Protein AF-A0A3B9ABI8-F1 (afdb_monomer_lite)

Structure (mmCIF, N/CA/C/O backbone):
data_AF-A0A3B9ABI8-F1
#
_entry.id   AF-A0A3B9ABI8-F1
#
loop_
_atom_site.group_PDB
_atom_site.id
_atom_site.type_symbol
_atom_site.label_atom_id
_atom_site.label_alt_id
_atom_site.label_comp_id
_atom_site.label_asym_id
_atom_site.label_entity_id
_atom_site.label_seq_id
_atom_site.pdbx_PDB_ins_code
_atom_site.Cartn_x
_atom_site.Cartn_y
_atom_site.Cartn_z
_atom_site.occupancy
_atom_site.B_iso_or_equiv
_atom_site.auth_seq_id
_atom_site.auth_comp_id
_atom_site.auth_asym_id
_atom_site.auth_atom_id
_atom_site.pdbx_PDB_model_num
ATOM 1 N N . THR A 1 1 ? 1.074 13.419 -1.168 1.00 77.25 1 THR A N 1
ATOM 2 C CA . THR A 1 1 ? 1.194 12.117 -1.860 1.00 77.25 1 THR A CA 1
ATOM 3 C C . THR A 1 1 ? 1.192 10.995 -0.834 1.00 77.25 1 THR A C 1
ATOM 5 O O . THR A 1 1 ? 0.110 10.540 -0.499 1.00 77.25 1 THR A O 1
ATOM 8 N N . PHE A 1 2 ? 2.333 10.620 -0.243 1.00 88.00 2 PHE A N 1
ATOM 9 C CA . PHE A 1 2 ? 2.425 9.533 0.739 1.00 88.00 2 PHE A CA 1
ATOM 10 C C . PHE A 1 2 ? 1.840 9.896 2.113 1.00 88.00 2 PHE A C 1
ATOM 12 O O . PHE A 1 2 ? 0.910 9.240 2.566 1.00 88.00 2 PHE A O 1
ATOM 19 N N . GLY A 1 3 ? 2.329 10.963 2.758 1.00 93.06 3 GLY A N 1
ATOM 20 C CA . GLY A 1 3 ? 1.929 11.304 4.133 1.00 93.06 3 GLY A CA 1
ATOM 21 C C . GLY A 1 3 ? 0.430 11.577 4.291 1.00 93.06 3 GLY A C 1
ATOM 22 O O . GLY A 1 3 ? -0.191 11.095 5.230 1.00 93.06 3 GLY A O 1
ATOM 23 N N . THR A 1 4 ? -0.174 12.270 3.322 1.00 94.25 4 THR A N 1
ATOM 24 C CA . THR A 1 4 ? -1.624 12.519 3.279 1.00 94.25 4 THR A CA 1
ATOM 25 C C . THR A 1 4 ? -2.428 11.229 3.120 1.00 94.25 4 THR A C 1
ATOM 27 O O . THR A 1 4 ? -3.406 11.026 3.833 1.00 94.25 4 THR A O 1
ATOM 30 N N . PHE A 1 5 ? -1.999 10.332 2.225 1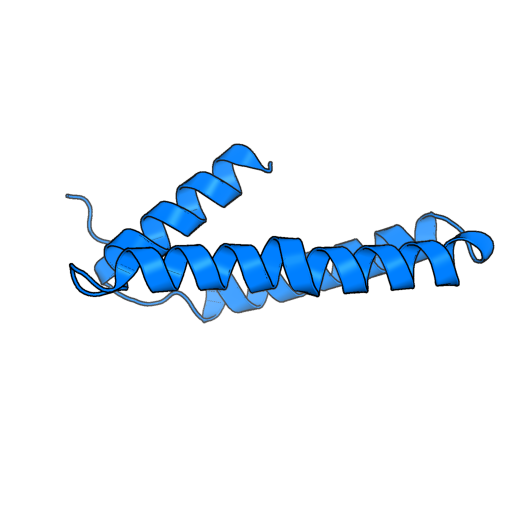.00 91.69 5 PHE A N 1
ATOM 31 C CA . PHE A 1 5 ? -2.640 9.030 2.031 1.00 91.69 5 PHE A CA 1
ATOM 32 C C . PHE A 1 5 ? -2.501 8.141 3.273 1.00 91.69 5 PHE A C 1
ATOM 34 O O . PHE A 1 5 ? -3.468 7.515 3.705 1.00 91.69 5 PHE A O 1
ATOM 41 N N . HIS A 1 6 ? -1.316 8.124 3.882 1.00 94.56 6 HIS A N 1
ATOM 42 C CA . HIS A 1 6 ? -1.042 7.374 5.098 1.00 94.56 6 HIS A CA 1
ATOM 43 C C . HIS A 1 6 ? -1.898 7.873 6.267 1.00 94.56 6 HIS A C 1
ATOM 45 O O . HIS A 1 6 ? -2.615 7.083 6.872 1.00 94.56 6 HIS A O 1
ATOM 51 N N . ALA A 1 7 ? -1.905 9.182 6.536 1.00 95.56 7 ALA A N 1
ATOM 52 C CA . ALA A 1 7 ? -2.709 9.770 7.607 1.00 95.56 7 ALA A CA 1
ATOM 53 C C . ALA A 1 7 ? -4.208 9.476 7.428 1.00 95.56 7 ALA A C 1
ATOM 55 O O . ALA A 1 7 ? -4.865 9.049 8.376 1.00 95.56 7 ALA A O 1
ATOM 56 N N . ALA A 1 8 ? -4.731 9.616 6.205 1.00 94.19 8 ALA A N 1
ATOM 57 C CA . ALA A 1 8 ? -6.116 9.269 5.889 1.00 94.19 8 ALA A CA 1
ATOM 58 C C . ALA A 1 8 ? -6.408 7.770 6.091 1.00 94.19 8 ALA A C 1
ATOM 60 O O . ALA A 1 8 ? -7.467 7.413 6.605 1.00 94.19 8 ALA A O 1
ATOM 61 N N . SER A 1 9 ? -5.466 6.888 5.743 1.00 94.81 9 SER A N 1
ATOM 62 C CA . SER A 1 9 ? -5.599 5.438 5.950 1.00 94.81 9 SER A CA 1
ATOM 63 C C . SER A 1 9 ? -5.644 5.083 7.438 1.00 94.81 9 SER A C 1
ATOM 65 O O . SER A 1 9 ? -6.500 4.313 7.869 1.00 94.81 9 SER A O 1
ATOM 67 N N . ILE A 1 10 ? -4.764 5.683 8.244 1.00 96.19 10 ILE A N 1
ATOM 68 C CA . ILE A 1 10 ? -4.739 5.476 9.695 1.00 96.19 10 ILE A CA 1
ATOM 69 C C . ILE A 1 10 ? -6.016 6.018 10.348 1.00 96.19 10 ILE A C 1
ATOM 71 O O . ILE A 1 10 ? -6.602 5.334 11.189 1.00 96.19 10 ILE A O 1
ATOM 75 N N . ASP A 1 11 ? -6.498 7.195 9.935 1.00 94.81 11 ASP A N 1
ATOM 76 C CA . ASP A 1 11 ? -7.766 7.742 10.432 1.00 94.81 11 ASP A CA 1
ATOM 77 C C . ASP A 1 11 ? -8.966 6.865 10.037 1.00 94.81 11 ASP A C 1
ATOM 79 O O . ASP A 1 11 ? -9.847 6.601 10.855 1.00 94.81 11 ASP A O 1
ATOM 83 N N . THR A 1 12 ? -8.958 6.321 8.819 1.00 94.19 12 THR A N 1
ATOM 84 C CA . THR A 1 12 ? -9.964 5.360 8.343 1.00 94.19 12 THR A CA 1
ATOM 85 C C . THR A 1 12 ? -9.989 4.109 9.223 1.00 94.19 12 THR A C 1
ATOM 87 O O . THR A 1 12 ? -11.050 3.706 9.698 1.00 94.19 12 THR A O 1
ATOM 90 N N . ILE A 1 13 ? -8.825 3.523 9.525 1.00 95.62 13 ILE A N 1
ATOM 91 C CA . ILE A 1 13 ? -8.717 2.367 10.431 1.00 95.62 13 ILE A CA 1
ATOM 92 C C . ILE A 1 13 ? -9.237 2.729 11.823 1.00 95.62 13 ILE A C 1
ATOM 94 O O . ILE A 1 13 ? -10.014 1.977 12.412 1.00 95.62 13 ILE A O 1
ATOM 98 N N . ARG A 1 14 ? -8.865 3.904 12.339 1.00 95.06 14 ARG A N 1
ATOM 99 C CA . ARG A 1 14 ? -9.323 4.398 13.641 1.00 95.06 14 ARG A CA 1
ATOM 100 C C . ARG A 1 14 ? -10.852 4.503 13.712 1.00 95.06 14 ARG A C 1
ATOM 102 O O . ARG A 1 14 ? -11.421 4.149 14.741 1.00 95.06 14 ARG A O 1
ATOM 109 N N . ARG A 1 15 ? -11.515 4.958 12.644 1.00 93.00 15 ARG A N 1
ATOM 110 C CA . ARG A 1 15 ? -12.981 5.127 12.585 1.00 93.00 15 ARG A CA 1
ATOM 111 C C . ARG A 1 15 ? -13.745 3.824 12.332 1.00 93.00 15 ARG A C 1
ATOM 113 O O . ARG A 1 15 ? -14.834 3.640 12.872 1.00 93.00 15 ARG A O 1
ATOM 120 N N . LEU A 1 16 ? -13.208 2.923 11.508 1.00 92.62 16 LEU A N 1
ATOM 121 C CA . LEU A 1 16 ? -13.913 1.699 11.106 1.00 92.62 16 LEU A CA 1
ATOM 122 C C . LEU A 1 16 ? -13.765 0.551 12.109 1.00 92.62 16 LEU A C 1
ATOM 124 O O . LEU A 1 16 ? -14.673 -0.278 12.228 1.00 92.62 16 LEU A O 1
ATOM 128 N N . PHE A 1 17 ? -12.650 0.493 12.837 1.00 92.62 17 PHE A N 1
ATOM 129 C CA . PHE A 1 17 ? -12.377 -0.572 13.800 1.00 92.62 17 PHE A CA 1
ATOM 130 C C . PHE A 1 17 ? -12.838 -0.193 15.208 1.00 92.62 17 PHE A C 1
ATOM 132 O O . PHE A 1 17 ? -12.767 0.963 15.624 1.00 92.62 17 PHE A O 1
ATOM 139 N N . LYS A 1 18 ? -13.285 -1.196 15.973 1.00 90.19 18 LYS A N 1
ATOM 140 C CA . LYS A 1 18 ? -13.668 -1.012 17.378 1.00 90.19 18 LYS A CA 1
ATOM 141 C C . LYS A 1 18 ? -12.443 -0.616 18.217 1.00 90.19 18 LYS A C 1
ATOM 143 O O . LYS A 1 18 ? -11.340 -1.110 17.930 1.00 90.19 18 LYS A O 1
ATOM 148 N N . PRO A 1 19 ? -12.619 0.188 19.283 1.00 89.81 19 PRO A N 1
ATOM 149 C CA . PRO A 1 19 ? -11.563 0.430 20.262 1.00 89.81 19 PRO A CA 1
ATOM 150 C C . PRO A 1 19 ? -10.920 -0.890 20.716 1.00 89.81 19 PRO A C 1
ATOM 152 O O . PRO A 1 19 ? -11.614 -1.886 20.911 1.00 89.81 19 PRO A O 1
ATOM 155 N N . GLY A 1 20 ? -9.590 -0.922 20.803 1.00 91.56 20 GLY A N 1
ATOM 156 C CA . GLY A 1 20 ? -8.817 -2.129 21.134 1.00 91.56 20 GLY A CA 1
ATOM 157 C C . GLY A 1 20 ? -8.420 -3.016 19.944 1.00 91.56 20 GLY A C 1
ATOM 158 O O . GLY A 1 20 ? -7.458 -3.764 20.059 1.00 91.56 20 GLY A O 1
ATOM 159 N N . THR A 1 21 ? -9.067 -2.897 18.775 1.00 95.38 21 THR A N 1
ATOM 160 C CA . THR A 1 21 ? -8.692 -3.664 17.555 1.00 95.38 21 THR A CA 1
ATOM 161 C C . THR A 1 21 ? -7.931 -2.845 16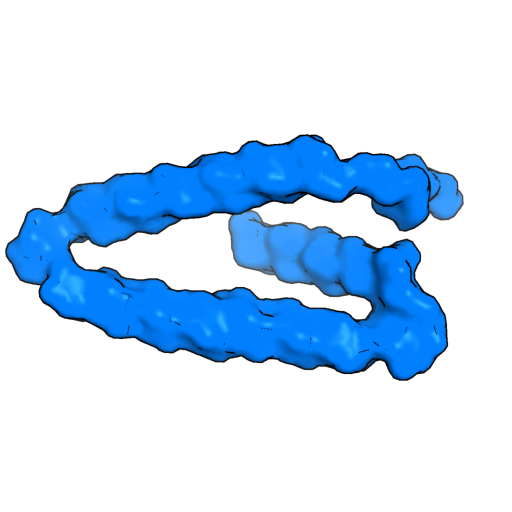.507 1.00 95.38 21 THR A C 1
ATOM 163 O O . THR A 1 21 ? -7.394 -3.393 15.545 1.00 95.38 21 THR A O 1
ATOM 166 N N . GLN A 1 22 ? -7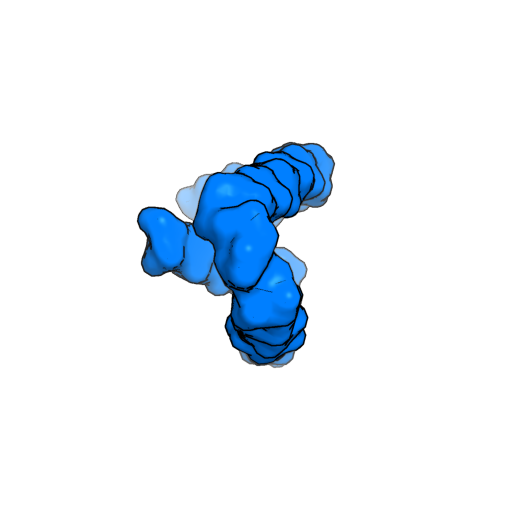.829 -1.529 16.711 1.00 95.94 22 GLN A N 1
ATOM 167 C CA . GLN A 1 22 ? -7.194 -0.591 15.778 1.00 95.94 22 GLN A CA 1
ATOM 168 C C . GLN A 1 22 ? -5.708 -0.898 15.543 1.00 95.94 22 GLN A C 1
ATOM 170 O O . GLN A 1 22 ? -5.248 -0.785 14.412 1.00 95.94 22 GLN A O 1
ATOM 175 N N . GLY A 1 23 ? -4.974 -1.343 16.573 1.00 95.75 23 GLY A N 1
ATOM 176 C CA . GLY A 1 23 ? -3.566 -1.737 16.432 1.00 95.75 23 GLY A CA 1
ATOM 177 C C . GLY A 1 23 ? -3.377 -2.895 15.449 1.00 95.75 23 GLY A C 1
ATOM 178 O O . GLY A 1 23 ? -2.505 -2.834 14.586 1.00 95.75 23 GLY A O 1
ATOM 179 N N . GLY A 1 24 ? -4.258 -3.902 15.499 1.00 96.88 24 GLY A N 1
ATOM 180 C CA . GLY A 1 24 ? -4.274 -4.994 14.522 1.00 96.88 24 GLY A CA 1
ATOM 181 C C . GLY A 1 24 ? -4.610 -4.512 13.108 1.00 96.88 24 GLY A C 1
ATOM 182 O O . GLY A 1 24 ? -3.966 -4.927 12.148 1.00 96.88 24 GLY A O 1
ATOM 183 N N . GLY A 1 25 ? -5.558 -3.578 12.978 1.00 96.25 25 GLY A N 1
ATOM 184 C CA . GLY A 1 25 ? -5.888 -2.946 11.696 1.00 96.25 25 GLY A CA 1
ATOM 185 C C . GLY A 1 25 ? -4.715 -2.166 11.089 1.00 96.25 25 GLY A C 1
ATOM 186 O O . GLY A 1 25 ? -4.437 -2.301 9.899 1.00 96.25 25 GLY A O 1
ATOM 187 N N . GLN A 1 26 ? -3.982 -1.397 11.901 1.00 97.00 26 GLN A N 1
ATOM 188 C CA . GLN A 1 26 ? -2.788 -0.665 11.460 1.00 97.00 26 GLN A CA 1
ATOM 189 C C . GLN A 1 26 ? -1.650 -1.615 11.071 1.00 97.00 26 GLN A C 1
ATOM 191 O O . GLN A 1 26 ? -1.009 -1.407 10.040 1.00 97.00 26 GLN A O 1
ATOM 196 N N . ALA A 1 27 ? -1.440 -2.684 11.846 1.00 96.88 27 ALA A N 1
ATOM 197 C CA . ALA A 1 27 ? -0.459 -3.717 11.530 1.00 96.88 27 ALA A CA 1
ATOM 198 C C . ALA A 1 27 ? -0.781 -4.412 10.198 1.00 96.88 27 ALA A C 1
ATOM 200 O O . ALA A 1 27 ? 0.105 -4.565 9.358 1.00 96.88 27 ALA A O 1
ATOM 201 N N . LEU A 1 28 ? -2.052 -4.761 9.961 1.00 96.88 28 LEU A N 1
ATOM 202 C CA . LEU A 1 28 ? -2.497 -5.350 8.697 1.00 96.88 28 LEU A CA 1
ATOM 203 C C . LEU A 1 28 ? -2.294 -4.391 7.519 1.00 96.88 28 LEU A C 1
ATOM 205 O O . LEU A 1 28 ? -1.753 -4.794 6.492 1.00 96.88 28 LEU A O 1
ATOM 209 N N . TYR A 1 29 ? -2.679 -3.120 7.668 1.00 95.88 29 TYR A N 1
ATOM 210 C CA . TYR A 1 29 ? -2.457 -2.099 6.642 1.00 95.88 29 TYR A CA 1
ATOM 211 C C . TYR A 1 29 ? -0.975 -1.976 6.275 1.00 95.88 29 TYR A C 1
ATOM 213 O O . TYR A 1 29 ? -0.643 -1.958 5.088 1.00 95.88 29 TYR A O 1
ATOM 221 N N . GLY A 1 30 ? -0.086 -1.946 7.271 1.00 96.25 30 GLY A N 1
ATOM 222 C CA . GLY A 1 30 ? 1.355 -1.891 7.043 1.00 96.25 30 GLY A CA 1
ATOM 223 C C . GLY A 1 30 ? 1.891 -3.148 6.355 1.00 96.25 30 GLY A C 1
ATOM 224 O O . GLY A 1 30 ? 2.614 -3.046 5.362 1.00 96.25 30 GLY A O 1
ATOM 225 N N . ALA A 1 31 ? 1.493 -4.330 6.834 1.00 97.38 31 ALA A N 1
ATOM 226 C CA . ALA A 1 31 ? 1.921 -5.614 6.286 1.00 97.38 31 ALA A CA 1
ATOM 227 C C . ALA A 1 31 ? 1.489 -5.801 4.826 1.00 97.38 31 ALA A C 1
ATOM 229 O O . ALA A 1 31 ? 2.283 -6.251 4.003 1.00 97.38 31 ALA A O 1
ATOM 230 N N . VAL A 1 32 ? 0.256 -5.422 4.483 1.00 96.69 32 VAL A N 1
ATOM 231 C CA . VAL A 1 32 ? -0.257 -5.540 3.114 1.00 96.69 32 VAL A CA 1
ATOM 232 C C . VAL A 1 32 ? 0.333 -4.460 2.210 1.00 96.69 32 VAL A C 1
ATOM 234 O O . VAL A 1 32 ? 0.831 -4.786 1.136 1.00 96.69 32 VAL A O 1
ATOM 237 N N . SER A 1 33 ? 0.316 -3.192 2.630 1.00 94.38 33 SER A N 1
ATOM 238 C CA . SER A 1 33 ? 0.709 -2.071 1.761 1.00 94.38 33 SER A CA 1
ATOM 239 C C . SER A 1 33 ? 2.220 -2.004 1.551 1.00 94.38 33 SER A C 1
ATOM 241 O O . SER A 1 33 ? 2.684 -1.916 0.418 1.00 94.38 33 SER A O 1
ATOM 243 N N . PHE A 1 34 ? 2.995 -2.058 2.637 1.00 92.50 34 PHE A N 1
ATOM 244 C CA . PHE A 1 34 ? 4.451 -1.895 2.586 1.00 92.50 34 PHE A CA 1
ATOM 245 C C . PHE A 1 34 ? 5.187 -3.226 2.531 1.00 92.50 34 PHE A C 1
ATOM 247 O O . PHE A 1 34 ? 6.194 -3.324 1.841 1.00 92.50 34 PHE A O 1
ATOM 254 N N . GLY A 1 35 ? 4.679 -4.250 3.220 1.00 96.50 35 GLY A N 1
ATOM 255 C CA . GLY A 1 35 ? 5.268 -5.586 3.194 1.00 96.50 35 GLY A CA 1
ATOM 256 C C . GLY A 1 35 ? 5.017 -6.281 1.860 1.00 96.50 35 GLY A C 1
ATOM 257 O O . GLY A 1 35 ? 5.847 -6.236 0.956 1.00 96.50 35 GLY A O 1
ATOM 258 N N . ILE A 1 36 ? 3.856 -6.920 1.725 1.00 97.62 36 ILE A N 1
ATOM 259 C CA . ILE A 1 36 ? 3.509 -7.727 0.548 1.00 97.62 36 ILE A CA 1
ATOM 260 C C . ILE A 1 36 ? 3.493 -6.857 -0.714 1.00 97.62 36 ILE A C 1
ATOM 262 O O . ILE A 1 36 ? 4.136 -7.203 -1.702 1.00 97.62 36 ILE A O 1
ATOM 266 N N . GLY A 1 37 ? 2.805 -5.713 -0.673 1.00 95.44 37 GLY A N 1
ATOM 267 C CA . GLY A 1 37 ? 2.723 -4.783 -1.798 1.00 95.44 37 GLY A CA 1
ATOM 268 C C . GLY A 1 37 ? 4.091 -4.262 -2.226 1.00 95.44 37 GLY A C 1
ATOM 269 O O . GLY A 1 37 ? 4.412 -4.291 -3.414 1.00 95.44 37 GLY A O 1
ATOM 270 N N . GLY A 1 38 ? 4.932 -3.865 -1.267 1.00 95.50 38 GLY A N 1
ATOM 271 C CA . GLY A 1 38 ? 6.295 -3.418 -1.546 1.00 95.50 38 GLY A CA 1
ATOM 272 C C . GLY A 1 38 ? 7.158 -4.523 -2.152 1.00 95.50 38 GLY A C 1
ATOM 273 O O . GLY A 1 38 ? 7.828 -4.289 -3.157 1.00 95.50 38 GLY A O 1
ATOM 274 N N . ALA A 1 39 ? 7.105 -5.738 -1.601 1.00 98.00 39 ALA A N 1
ATOM 275 C CA . ALA A 1 39 ? 7.875 -6.878 -2.093 1.00 98.00 39 ALA A CA 1
ATOM 276 C C . ALA A 1 39 ? 7.461 -7.289 -3.514 1.00 98.00 39 ALA A C 1
ATOM 278 O O . ALA A 1 39 ? 8.311 -7.395 -4.399 1.00 98.00 39 ALA A O 1
ATOM 279 N N . VAL A 1 40 ? 6.158 -7.466 -3.752 1.00 97.75 40 VAL A N 1
ATOM 280 C CA . VAL A 1 40 ? 5.616 -7.835 -5.068 1.00 97.75 40 VAL A CA 1
ATOM 281 C C . VAL A 1 40 ? 5.894 -6.736 -6.090 1.00 97.75 40 VAL A C 1
ATOM 283 O O . VAL A 1 40 ? 6.385 -7.026 -7.179 1.00 97.75 40 VAL A O 1
ATOM 286 N N . GLY A 1 41 ? 5.645 -5.473 -5.735 1.00 96.12 41 GLY A N 1
ATOM 287 C CA . GLY A 1 41 ? 5.914 -4.332 -6.607 1.00 96.12 41 GLY A CA 1
ATOM 288 C C . GLY A 1 41 ? 7.389 -4.233 -6.990 1.00 96.12 41 GLY A C 1
ATOM 289 O O . GLY A 1 41 ? 7.705 -4.109 -8.170 1.00 96.12 41 GLY A O 1
ATOM 290 N N . SER A 1 42 ? 8.292 -4.368 -6.017 1.00 96.56 42 SER A N 1
ATOM 291 C CA . SER A 1 42 ? 9.741 -4.306 -6.249 1.00 96.56 42 SER A CA 1
ATOM 292 C C . SER A 1 42 ? 10.233 -5.470 -7.107 1.00 96.56 42 SER A C 1
ATOM 294 O O . SER A 1 42 ? 11.023 -5.266 -8.028 1.00 96.56 42 SER A O 1
ATOM 296 N N . TYR A 1 43 ? 9.733 -6.684 -6.853 1.00 98.00 43 TYR A N 1
ATOM 297 C CA . TYR A 1 43 ? 10.057 -7.862 -7.652 1.00 98.00 43 TYR A CA 1
ATOM 298 C C . TYR A 1 43 ? 9.617 -7.696 -9.111 1.00 98.00 43 TYR A C 1
ATOM 300 O O . TYR A 1 43 ? 10.425 -7.885 -10.019 1.00 98.00 43 TYR A O 1
ATOM 308 N N . LEU A 1 44 ? 8.360 -7.303 -9.348 1.00 97.25 44 LEU A N 1
ATOM 309 C CA . LEU A 1 44 ? 7.828 -7.117 -10.699 1.00 97.25 44 LEU A CA 1
ATOM 310 C C . LEU A 1 44 ? 8.525 -5.960 -11.423 1.00 97.25 44 LEU A C 1
ATOM 312 O O . LEU A 1 44 ? 8.920 -6.117 -12.577 1.00 97.25 44 LEU A O 1
ATOM 316 N N . ALA A 1 45 ? 8.732 -4.829 -10.744 1.00 96.62 45 ALA A N 1
ATOM 317 C CA . ALA A 1 45 ? 9.429 -3.681 -11.313 1.00 96.62 45 ALA A CA 1
ATOM 318 C C . ALA A 1 45 ? 10.859 -4.047 -11.723 1.00 96.62 45 ALA A C 1
ATOM 320 O O . ALA A 1 45 ? 11.258 -3.749 -12.844 1.00 96.62 45 ALA A O 1
ATOM 321 N N . GLY A 1 46 ? 11.602 -4.761 -10.869 1.00 96.56 46 GLY A N 1
ATOM 322 C CA . GLY A 1 46 ? 12.941 -5.249 -11.203 1.00 96.56 46 GLY A CA 1
ATOM 323 C C . GLY A 1 46 ? 12.930 -6.265 -12.348 1.00 96.56 46 GLY A C 1
ATOM 324 O O . GLY A 1 46 ? 13.736 -6.170 -13.271 1.00 96.56 46 GLY A O 1
ATOM 325 N N . ARG A 1 47 ? 11.980 -7.209 -12.334 1.00 97.19 47 ARG A N 1
ATOM 326 C CA . ARG A 1 47 ? 11.855 -8.271 -13.346 1.00 97.19 47 ARG A CA 1
ATOM 327 C C . ARG A 1 47 ? 11.551 -7.743 -14.747 1.00 97.19 47 ARG A C 1
ATOM 329 O O . ARG A 1 47 ? 11.983 -8.365 -15.721 1.00 97.19 47 ARG A O 1
ATOM 336 N N . TYR A 1 48 ? 10.794 -6.653 -14.841 1.00 97.00 48 TYR A N 1
ATOM 337 C CA . TYR A 1 48 ? 10.360 -6.056 -16.105 1.00 97.00 48 TYR A CA 1
ATOM 338 C C . TYR A 1 48 ? 11.078 -4.748 -16.448 1.00 97.00 48 TYR A C 1
ATOM 340 O O . TYR A 1 48 ? 10.795 -4.168 -17.491 1.00 97.00 48 TYR A O 1
ATOM 348 N N . TRP A 1 49 ? 12.042 -4.305 -15.635 1.00 96.81 49 TRP A N 1
ATOM 349 C CA . TRP A 1 49 ? 12.771 -3.052 -15.855 1.00 96.81 49 TRP A CA 1
ATOM 350 C C . TRP A 1 49 ? 13.422 -2.967 -17.241 1.00 96.81 49 TRP A C 1
ATOM 352 O O . TRP A 1 49 ? 13.419 -1.916 -17.877 1.00 96.81 49 TRP A O 1
ATOM 362 N N . THR A 1 50 ? 13.937 -4.093 -17.741 1.00 97.31 50 THR A N 1
ATOM 363 C CA . THR A 1 50 ? 14.579 -4.185 -19.060 1.00 97.31 50 THR A CA 1
ATOM 364 C C . THR A 1 50 ? 13.617 -3.969 -20.228 1.00 97.31 50 THR A C 1
ATOM 366 O O . THR A 1 50 ? 14.072 -3.643 -21.319 1.00 97.31 50 THR A O 1
ATOM 369 N N . LEU A 1 51 ? 12.303 -4.111 -20.012 1.00 96.25 51 LEU A N 1
ATOM 370 C CA . LEU A 1 51 ? 11.270 -3.794 -21.005 1.00 96.25 51 LEU A CA 1
ATOM 371 C C . LEU A 1 51 ? 10.947 -2.291 -21.064 1.00 96.25 51 LEU A C 1
ATOM 373 O O . LEU A 1 51 ? 10.166 -1.869 -21.912 1.00 96.25 51 LEU A O 1
ATOM 377 N N . GLY A 1 52 ? 11.552 -1.487 -20.187 1.00 96.75 52 GLY A N 1
ATOM 378 C CA . GLY A 1 52 ? 11.430 -0.036 -20.167 1.00 96.75 52 GLY A CA 1
ATOM 379 C C . GLY A 1 52 ? 10.606 0.489 -18.993 1.00 96.75 52 GLY A C 1
ATOM 380 O O . GLY A 1 52 ? 9.621 -0.107 -18.553 1.00 96.75 52 GLY A O 1
ATOM 381 N N . ALA A 1 53 ? 11.006 1.665 -18.506 1.00 95.81 53 ALA A N 1
ATOM 382 C CA . ALA A 1 53 ? 10.349 2.337 -17.390 1.00 95.81 53 ALA A CA 1
ATOM 383 C C . ALA A 1 53 ? 8.892 2.719 -17.707 1.00 95.81 53 ALA A C 1
ATOM 385 O O . ALA A 1 53 ? 8.046 2.668 -16.818 1.00 95.81 53 ALA A O 1
ATOM 386 N N . GLU A 1 54 ? 8.584 3.055 -18.965 1.00 97.38 54 GLU A N 1
ATOM 387 C CA . GLU A 1 54 ? 7.226 3.401 -19.403 1.00 97.38 54 GLU A CA 1
ATOM 388 C C . GLU A 1 54 ? 6.234 2.266 -19.134 1.00 97.38 54 GLU A C 1
ATOM 390 O O . GLU A 1 54 ? 5.167 2.509 -18.578 1.00 97.38 54 GLU A O 1
ATOM 395 N N . LEU A 1 55 ? 6.606 1.017 -19.436 1.00 96.31 55 LEU A N 1
ATOM 396 C CA . LEU A 1 55 ? 5.758 -0.143 -19.169 1.00 96.31 55 LEU A CA 1
ATOM 397 C C . LEU A 1 55 ? 5.542 -0.336 -17.662 1.00 96.31 55 LEU A C 1
ATOM 399 O O . LEU A 1 55 ? 4.406 -0.483 -17.211 1.00 96.31 55 LEU A O 1
ATOM 403 N N . VAL A 1 56 ? 6.621 -0.306 -16.872 1.00 97.44 56 VAL A N 1
ATOM 404 C CA . VAL A 1 56 ? 6.558 -0.516 -15.416 1.00 97.44 56 VAL A CA 1
ATOM 405 C C . VAL A 1 56 ? 5.687 0.551 -14.746 1.00 97.44 56 VAL A C 1
ATOM 407 O O . VAL A 1 56 ? 4.770 0.220 -13.990 1.00 97.44 56 VAL A O 1
ATOM 410 N N . PHE A 1 57 ? 5.927 1.829 -15.046 1.00 96.38 57 PHE A N 1
ATOM 411 C CA . PHE A 1 57 ? 5.150 2.928 -14.475 1.00 96.38 57 PHE A CA 1
ATOM 412 C C . PHE A 1 57 ? 3.739 3.023 -15.064 1.00 96.38 57 PHE A C 1
ATOM 414 O O . PHE A 1 57 ? 2.813 3.377 -14.337 1.00 96.38 57 PHE A O 1
ATOM 421 N N . GLY A 1 58 ? 3.546 2.664 -16.335 1.00 97.81 58 GLY A N 1
ATOM 422 C CA . GLY A 1 58 ? 2.238 2.616 -16.985 1.00 97.81 58 GLY A CA 1
ATOM 423 C C . GLY A 1 58 ? 1.315 1.593 -16.329 1.00 97.81 58 GLY A C 1
ATOM 424 O O . GLY A 1 58 ? 0.200 1.930 -15.931 1.00 97.81 58 GLY A O 1
ATOM 425 N N . VAL A 1 59 ? 1.801 0.366 -16.106 1.00 96.69 59 VAL A N 1
ATOM 426 C CA . VAL A 1 59 ? 1.044 -0.659 -15.370 1.00 96.69 59 VAL A CA 1
ATOM 427 C C . VAL A 1 59 ? 0.792 -0.222 -13.926 1.00 96.69 59 VAL A C 1
ATOM 429 O O . VAL A 1 59 ? -0.334 -0.339 -13.445 1.00 96.69 59 VAL A O 1
ATOM 432 N N . ALA A 1 60 ? 1.797 0.330 -13.238 1.00 96.25 60 ALA A N 1
ATOM 433 C CA . ALA A 1 60 ? 1.619 0.829 -11.874 1.00 96.25 60 ALA A CA 1
ATOM 434 C C . ALA A 1 60 ? 0.548 1.935 -11.794 1.00 96.25 60 ALA A C 1
ATOM 436 O O . ALA A 1 60 ? -0.278 1.930 -10.883 1.00 96.25 60 ALA A O 1
ATOM 437 N N . SER A 1 61 ? 0.515 2.848 -12.769 1.00 97.19 61 SER A N 1
ATOM 438 C CA . SER A 1 61 ? -0.497 3.903 -12.867 1.00 97.19 61 SER A CA 1
ATOM 439 C C . SER A 1 61 ? -1.904 3.331 -13.059 1.00 97.19 61 SER A C 1
ATOM 441 O O . SER A 1 61 ? -2.824 3.723 -12.340 1.00 97.19 61 SER A O 1
ATOM 443 N N . LEU A 1 62 ? -2.069 2.344 -13.949 1.00 97.81 62 LEU A N 1
ATOM 444 C CA . LEU A 1 62 ? -3.349 1.658 -14.146 1.00 97.81 62 LEU A CA 1
ATOM 445 C C . LEU A 1 62 ? -3.830 0.968 -12.862 1.00 97.81 62 LEU A C 1
ATOM 447 O O . LEU A 1 62 ? -5.000 1.092 -12.503 1.00 97.81 62 LEU A O 1
ATOM 451 N N . LEU A 1 63 ? -2.936 0.296 -12.130 1.00 96.25 63 LEU A N 1
ATOM 452 C CA . LEU A 1 63 ? -3.273 -0.321 -10.843 1.00 96.25 63 LEU A CA 1
ATOM 453 C C . LEU A 1 63 ? -3.695 0.720 -9.798 1.00 96.25 63 LEU A C 1
ATOM 455 O O . LEU A 1 63 ? -4.676 0.504 -9.086 1.00 96.25 63 LEU A O 1
ATOM 459 N N . CYS A 1 64 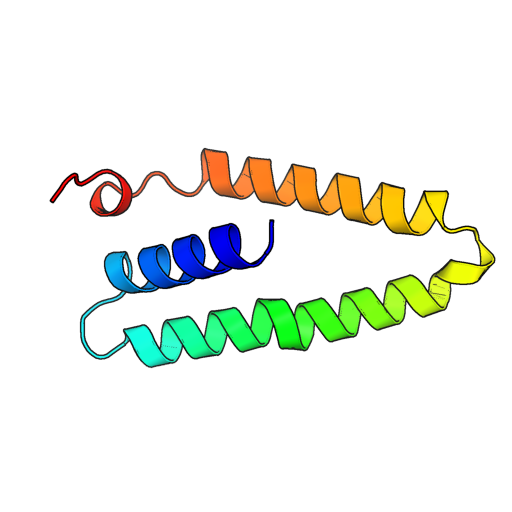? -3.010 1.866 -9.733 1.00 94.69 64 CYS A N 1
ATOM 460 C CA . CYS A 1 64 ? -3.406 2.980 -8.870 1.00 94.69 64 CYS A CA 1
ATOM 461 C C . CYS A 1 64 ? -4.801 3.513 -9.228 1.00 94.69 64 CYS A C 1
ATOM 463 O O . CYS A 1 64 ? -5.612 3.719 -8.327 1.00 94.69 64 CYS A O 1
ATOM 465 N N . LEU A 1 65 ? -5.114 3.681 -10.518 1.00 96.81 65 LEU A N 1
ATOM 466 C CA . LEU A 1 65 ? -6.443 4.113 -10.968 1.00 96.81 65 LEU A CA 1
ATOM 467 C C . LEU A 1 65 ? -7.533 3.113 -10.565 1.00 96.81 65 L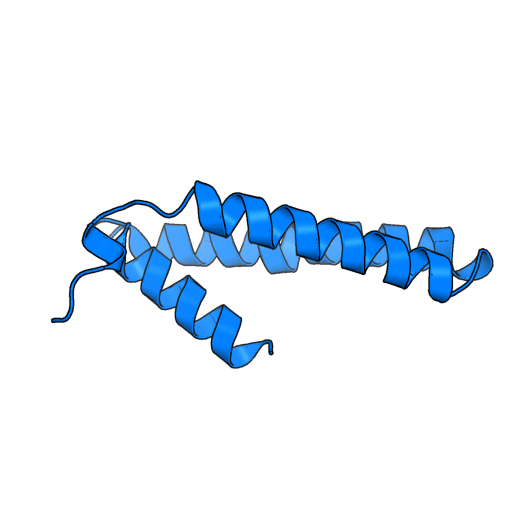EU A C 1
ATOM 469 O O . LEU A 1 65 ? -8.569 3.514 -10.035 1.00 96.81 65 LEU A O 1
ATOM 473 N N . LEU A 1 66 ? -7.292 1.812 -10.750 1.00 97.00 66 LEU A N 1
ATOM 474 C CA . LEU A 1 66 ? -8.221 0.767 -10.314 1.00 97.00 66 LEU A CA 1
ATOM 475 C C . LEU A 1 66 ? -8.435 0.802 -8.796 1.00 97.00 66 LEU A C 1
ATOM 477 O O . LEU A 1 66 ? -9.576 0.749 -8.339 1.00 97.00 66 LEU A O 1
ATOM 481 N N . ALA A 1 67 ? -7.365 0.958 -8.013 1.00 93.44 67 ALA A N 1
ATOM 482 C CA . ALA A 1 67 ? -7.457 1.089 -6.562 1.00 93.44 67 ALA A CA 1
ATOM 483 C C . ALA A 1 67 ? -8.269 2.328 -6.145 1.00 93.44 67 ALA A C 1
ATOM 485 O O . ALA A 1 67 ? -9.085 2.245 -5.226 1.00 93.44 67 ALA A O 1
ATOM 486 N N . THR A 1 68 ? -8.107 3.459 -6.842 1.00 93.25 68 THR A N 1
ATOM 487 C CA . THR A 1 68 ? -8.921 4.663 -6.624 1.00 93.25 68 THR A CA 1
ATOM 488 C C . THR A 1 68 ? -10.401 4.401 -6.893 1.00 93.25 68 THR A C 1
ATOM 490 O O . THR A 1 68 ? -11.231 4.786 -6.074 1.00 93.25 68 THR A O 1
ATOM 493 N N . LEU A 1 69 ? -10.748 3.716 -7.986 1.00 95.62 69 LEU A N 1
ATOM 494 C CA . LEU A 1 69 ? -12.140 3.368 -8.286 1.00 95.62 69 LEU A CA 1
ATOM 495 C C . LEU A 1 69 ? -12.728 2.445 -7.211 1.00 95.62 69 LEU A C 1
ATOM 497 O O . LEU A 1 69 ? -13.829 2.695 -6.725 1.00 95.62 69 LEU A O 1
ATOM 501 N N . VAL A 1 70 ? -11.985 1.422 -6.783 1.00 93.88 70 VAL A N 1
ATOM 502 C CA . VAL A 1 70 ? -12.422 0.518 -5.708 1.00 93.88 70 VAL A CA 1
ATOM 503 C C . VAL A 1 70 ? -12.658 1.286 -4.409 1.00 93.88 70 VAL A C 1
ATOM 505 O O . VAL A 1 70 ? -13.695 1.101 -3.778 1.00 93.88 70 VAL A O 1
ATOM 508 N N . ALA A 1 71 ? -11.746 2.181 -4.026 1.00 91.50 71 ALA A N 1
ATOM 509 C CA . ALA A 1 71 ? -11.910 3.015 -2.839 1.00 91.50 71 ALA A CA 1
ATOM 510 C C . ALA A 1 71 ? -13.138 3.935 -2.955 1.00 91.50 71 ALA A C 1
ATOM 512 O O . ALA A 1 71 ? -13.932 4.018 -2.020 1.00 91.50 71 ALA A O 1
ATOM 513 N N . TRP A 1 72 ? -13.327 4.570 -4.114 1.00 90.50 72 TRP A N 1
ATOM 514 C CA . TRP A 1 72 ? -14.445 5.476 -4.381 1.00 90.50 72 TRP A CA 1
ATOM 515 C C . TRP A 1 72 ? -15.811 4.788 -4.269 1.00 90.50 72 TRP A C 1
ATOM 517 O O . TRP A 1 72 ? -16.750 5.344 -3.702 1.00 90.50 72 TRP A O 1
ATOM 527 N N . TYR A 1 73 ? -15.936 3.564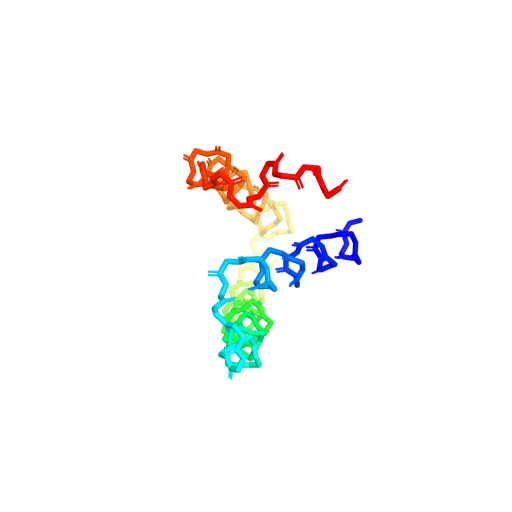 -4.786 1.00 90.56 73 TYR A N 1
ATOM 528 C CA . TYR A 1 73 ? -17.194 2.818 -4.731 1.00 90.56 73 TYR A CA 1
ATOM 529 C C . TYR A 1 73 ? -17.377 2.021 -3.432 1.00 90.56 73 TYR A C 1
ATOM 531 O O . TYR A 1 73 ? -18.517 1.816 -3.011 1.00 90.56 73 TYR A O 1
ATOM 539 N N . GLY A 1 74 ? -16.285 1.577 -2.803 1.00 86.06 74 GLY A N 1
ATOM 540 C CA . GLY A 1 74 ? -16.294 0.698 -1.633 1.00 86.06 74 GLY A CA 1
ATOM 541 C C . GLY A 1 74 ? -16.407 1.420 -0.289 1.00 86.06 74 GLY A C 1
ATOM 542 O O . GLY A 1 74 ? -17.053 0.905 0.623 1.00 86.06 74 GLY A O 1
ATOM 543 N N . PHE A 1 75 ? -15.840 2.622 -0.144 1.00 83.12 75 PHE A N 1
ATOM 544 C CA . PHE A 1 75 ? -15.904 3.382 1.110 1.00 83.12 75 PHE A CA 1
ATOM 545 C C . PHE A 1 75 ? -17.197 4.202 1.217 1.00 83.12 75 PHE A C 1
ATOM 547 O O . PHE A 1 75 ? -17.186 5.422 1.113 1.00 83.12 75 PHE A O 1
ATOM 554 N N . ARG A 1 76 ? -18.325 3.519 1.448 1.00 81.62 76 ARG A N 1
ATOM 555 C CA . ARG A 1 76 ? -19.647 4.140 1.692 1.00 81.62 76 ARG A CA 1
ATOM 556 C C . ARG A 1 76 ? -20.090 4.109 3.160 1.00 81.62 76 ARG A C 1
ATOM 558 O O . ARG A 1 76 ? -21.264 4.307 3.460 1.00 81.62 76 ARG A O 1
ATOM 565 N N . ASP A 1 77 ? -19.178 3.808 4.081 1.00 83.38 77 ASP A N 1
ATOM 566 C CA . ASP A 1 77 ? -19.504 3.678 5.503 1.00 83.38 77 ASP A CA 1
ATOM 567 C C . ASP A 1 77 ? -19.762 5.055 6.134 1.00 83.38 77 ASP A C 1
ATOM 569 O O . ASP A 1 77 ? -18.921 5.954 6.071 1.00 83.38 77 ASP A O 1
ATOM 573 N N . THR A 1 78 ? -20.914 5.218 6.786 1.00 80.12 78 THR A N 1
ATOM 574 C CA . THR A 1 78 ? -21.343 6.484 7.402 1.00 80.12 78 THR A CA 1
ATOM 575 C C . THR A 1 78 ? -20.375 6.990 8.474 1.00 80.12 78 THR A C 1
ATOM 577 O O . THR A 1 78 ? -20.274 8.199 8.682 1.00 80.12 78 THR A O 1
ATOM 580 N N . ARG A 1 79 ? -19.582 6.107 9.099 1.00 82.38 79 ARG A N 1
ATOM 581 C CA . ARG A 1 79 ? -18.550 6.474 10.086 1.00 82.38 79 ARG A CA 1
ATOM 582 C C . ARG A 1 79 ? -17.400 7.287 9.484 1.00 82.38 79 ARG A C 1
ATOM 584 O O . ARG A 1 79 ? -16.683 7.964 10.220 1.00 82.38 79 ARG A O 1
ATOM 591 N N . LEU A 1 80 ? -17.226 7.251 8.161 1.00 81.75 80 LEU A N 1
ATOM 592 C CA . LEU A 1 80 ? -16.224 8.047 7.442 1.00 81.75 80 LEU A CA 1
ATOM 593 C C . LEU A 1 80 ? -16.723 9.454 7.089 1.00 81.75 80 LEU A C 1
ATOM 595 O O . LEU A 1 80 ? -15.911 10.350 6.890 1.00 81.75 80 LEU A O 1
ATOM 599 N N . HIS A 1 81 ? -18.041 9.661 7.062 1.00 76.62 81 HIS A N 1
ATOM 600 C CA . HIS A 1 81 ? -18.680 10.923 6.673 1.00 76.62 81 HIS A CA 1
ATOM 601 C C . HIS A 1 81 ? -19.060 11.801 7.878 1.00 76.62 81 HIS A C 1
ATOM 603 O O . HIS A 1 81 ? -19.504 12.932 7.699 1.00 76.62 81 HIS A O 1
ATOM 609 N N . GLY A 1 82 ? -18.882 11.299 9.107 1.00 60.00 82 GLY A N 1
ATOM 610 C CA . GLY A 1 82 ? -19.121 12.057 10.331 1.00 60.00 82 GLY A CA 1
ATOM 611 C C . GLY A 1 82 ? -18.099 13.180 10.509 1.00 60.00 82 GLY A C 1
ATOM 612 O O . GLY A 1 82 ? -16.940 12.928 10.864 1.00 60.00 82 GLY A O 1
ATOM 613 N N . THR A 1 83 ? -18.545 14.415 10.281 1.00 54.16 83 THR A N 1
ATOM 614 C CA . THR A 1 83 ? -17.990 15.602 10.934 1.00 54.16 83 THR A CA 1
ATOM 615 C C . THR A 1 83 ? -18.204 15.411 12.432 1.00 54.16 83 THR A C 1
ATOM 617 O O . THR A 1 83 ? -19.351 15.337 12.876 1.00 54.16 83 THR A O 1
ATOM 620 N N . GLY A 1 84 ? -17.114 15.213 13.175 1.00 49.12 84 GLY A N 1
ATOM 621 C CA . GLY A 1 84 ? -17.155 15.366 14.629 1.00 49.12 84 GLY A CA 1
ATOM 622 C C . GLY A 1 84 ? -17.544 16.787 15.005 1.00 49.12 84 GLY A C 1
ATOM 623 O O . GLY A 1 84 ? -17.286 17.691 14.176 1.00 49.12 84 GLY A O 1
#

Radius of gyration: 15.7 Å; chains: 1; bounding box: 36×24×42 Å

Sequence (84 aa):
TFGTFHAASIDTIRRLFKPGTQGGGQALYGAVSFGIGGAVGSYLAGRYWTLGAELVFGVASLLCLLATLVAWYGFRDTRLHGTG

Foldseek 3Di:
DPVVVLVLLLVVLVQPDDPPCSVVVNVVCCCVVCNVVVVVLVVVCVVCCVVDPCVSVVVVVVVVVVVVVCCVVPPPDVSSVDDD

pLDDT: mean 92.35, std 8.8, range [49.12, 98.0]

Secondary structure (DSSP, 8-state):
-HHHHHHHHHHHHHHHSPTTTHHHHHHHHHIIIIIIHHHHHHHHHHHHGGG-HHHHHHHHHHHHHHHHHHHHHH---HHHH---